Protein AF-B2CZ55-F1 (afdb_monomer_lite)

Organism: Cryptosporidium parvum (NCBI:txid5807)

InterPro domains:
  IPR013126 Heat shock protein 70 family [PF00012] (1-65)
  IPR013126 Heat shock protein 70 family [PTHR19375] (1-65)
  IPR029047 Heat shock protein 70kD, peptide-binding domain superfamily [G3DSA:2.60.34.10] (1-65)
  IPR029047 Heat shock protein 70kD, peptide-binding domain superfamily [SSF100920] (1-65)

Structure (mmCIF, N/CA/C/O backbone):
data_AF-B2CZ55-F1
#
_entry.id   AF-B2CZ55-F1
#
loop_
_atom_site.group_PDB
_atom_site.id
_atom_site.type_symbol
_atom_site.label_atom_id
_atom_site.label_alt_id
_atom_site.label_comp_id
_atom_site.label_asym_id
_atom_site.label_entity_id
_atom_site.label_seq_id
_atom_site.pdbx_PDB_ins_code
_atom_site.Cartn_x
_atom_site.Cartn_y
_atom_site.Cartn_z
_atom_site.occupancy
_atom_site.B_iso_or_equiv
_atom_site.auth_seq_id
_atom_site.auth_comp_id
_atom_site.auth_asym_id
_atom_site.auth_atom_id
_atom_site.pdbx_PDB_model_num
ATOM 1 N N . ARG A 1 1 ? 16.268 2.955 -8.468 1.00 59.53 1 ARG A N 1
ATOM 2 C CA . ARG A 1 1 ? 16.975 2.349 -9.624 1.00 59.53 1 ARG A CA 1
ATOM 3 C C . ARG A 1 1 ? 18.414 2.025 -9.209 1.00 59.53 1 ARG A C 1
ATOM 5 O O . ARG A 1 1 ? 18.907 2.727 -8.334 1.00 59.53 1 ARG A O 1
ATOM 12 N N . ASN A 1 2 ? 19.048 1.001 -9.802 1.00 67.25 2 ASN A N 1
ATOM 13 C CA . ASN A 1 2 ? 20.407 0.500 -9.494 1.00 67.25 2 ASN A CA 1
ATOM 14 C C . ASN A 1 2 ? 20.622 0.043 -8.040 1.00 67.25 2 ASN A C 1
ATOM 16 O O . ASN A 1 2 ? 21.622 0.383 -7.413 1.00 67.25 2 ASN A O 1
ATOM 20 N N . THR A 1 3 ? 19.668 -0.704 -7.486 1.00 71.25 3 THR A N 1
ATOM 21 C CA . THR A 1 3 ? 19.812 -1.300 -6.152 1.00 71.25 3 THR A CA 1
ATOM 22 C C . THR A 1 3 ? 20.468 -2.672 -6.295 1.00 71.25 3 THR A C 1
ATOM 24 O O . THR A 1 3 ? 20.047 -3.458 -7.140 1.00 71.25 3 THR A O 1
ATOM 27 N N . THR A 1 4 ? 21.520 -2.942 -5.524 1.00 78.38 4 THR A N 1
ATOM 28 C CA . THR A 1 4 ? 22.209 -4.240 -5.536 1.00 78.38 4 THR A CA 1
ATOM 29 C C . THR A 1 4 ? 21.265 -5.323 -5.025 1.00 78.38 4 THR A C 1
ATOM 31 O O . THR A 1 4 ? 20.752 -5.193 -3.917 1.00 78.38 4 THR A O 1
ATOM 34 N N . ILE A 1 5 ? 21.041 -6.371 -5.818 1.00 80.25 5 ILE A N 1
ATOM 35 C CA . ILE A 1 5 ? 20.268 -7.543 -5.391 1.00 80.25 5 ILE A CA 1
ATOM 36 C C . ILE A 1 5 ? 21.139 -8.464 -4.518 1.00 80.25 5 ILE A C 1
ATOM 38 O O . ILE A 1 5 ? 22.325 -8.633 -4.828 1.00 80.25 5 ILE A O 1
ATOM 42 N N . PRO A 1 6 ? 20.598 -9.066 -3.444 1.00 83.50 6 PRO A N 1
ATOM 43 C CA . PRO A 1 6 ? 19.209 -8.985 -2.981 1.00 83.50 6 PRO A CA 1
ATOM 44 C C . PRO A 1 6 ? 18.918 -7.695 -2.194 1.00 83.50 6 PRO A C 1
ATOM 46 O O . PRO A 1 6 ? 19.698 -7.297 -1.325 1.00 83.50 6 PRO A O 1
ATOM 49 N N . ALA A 1 7 ? 17.779 -7.056 -2.466 1.00 86.88 7 ALA A N 1
ATOM 50 C CA . ALA A 1 7 ? 17.355 -5.823 -1.809 1.00 86.88 7 ALA A CA 1
ATOM 51 C C . ALA A 1 7 ? 15.959 -5.965 -1.196 1.00 86.88 7 ALA A C 1
ATOM 53 O O . ALA A 1 7 ? 14.988 -6.252 -1.889 1.00 86.88 7 ALA A O 1
ATOM 54 N N . LYS A 1 8 ? 15.844 -5.652 0.100 1.00 90.31 8 LYS A N 1
ATOM 55 C CA . LYS A 1 8 ? 14.559 -5.562 0.804 1.00 90.31 8 LYS A CA 1
ATOM 56 C C . LYS A 1 8 ? 14.239 -4.115 1.123 1.00 90.31 8 LYS A C 1
ATOM 58 O O . LYS A 1 8 ? 15.073 -3.402 1.685 1.00 90.31 8 LYS A O 1
ATOM 63 N N . LYS A 1 9 ? 13.032 -3.672 0.788 1.00 87.88 9 LYS A N 1
ATOM 64 C CA . LYS A 1 9 ? 12.553 -2.337 1.133 1.00 87.88 9 LYS A CA 1
ATOM 65 C C . LYS A 1 9 ? 11.140 -2.395 1.670 1.00 87.88 9 LYS A C 1
ATOM 67 O O . LYS A 1 9 ? 10.240 -2.901 1.012 1.00 87.88 9 LYS A O 1
ATOM 72 N N . THR A 1 10 ? 10.962 -1.812 2.841 1.00 92.38 10 THR A N 1
ATOM 73 C CA . THR A 1 10 ? 9.696 -1.829 3.562 1.00 92.38 10 THR A CA 1
ATOM 74 C C . THR A 1 10 ? 9.116 -0.426 3.630 1.00 92.38 10 THR A C 1
ATOM 76 O O . THR A 1 10 ? 9.844 0.547 3.838 1.00 92.38 10 THR A O 1
ATOM 79 N N . GLN A 1 11 ? 7.811 -0.311 3.414 1.00 89.06 11 GLN A N 1
ATOM 80 C CA . GLN A 1 11 ? 7.084 0.947 3.478 1.00 89.06 11 GLN A CA 1
ATOM 81 C C . GLN A 1 11 ? 5.724 0.729 4.134 1.00 89.06 11 GLN A C 1
ATOM 83 O O . GLN A 1 11 ? 4.991 -0.191 3.781 1.00 89.06 11 GLN A O 1
ATOM 88 N N . VAL A 1 12 ? 5.387 1.598 5.084 1.00 90.50 12 VAL A N 1
ATOM 89 C CA . VAL A 1 12 ? 4.095 1.573 5.769 1.00 90.50 12 VAL A CA 1
ATOM 90 C C . VAL A 1 12 ? 3.113 2.461 5.012 1.00 90.50 12 VAL A C 1
ATOM 92 O O . VAL A 1 12 ? 3.370 3.643 4.780 1.00 90.50 12 VAL A O 1
ATOM 95 N N . PHE A 1 13 ? 1.987 1.877 4.629 1.00 89.38 13 PHE A N 1
ATOM 96 C CA . PHE A 1 13 ? 0.836 2.538 4.031 1.00 89.38 13 PHE A CA 1
ATOM 97 C C . PHE A 1 13 ? -0.324 2.570 5.026 1.00 89.38 13 PHE A C 1
ATOM 99 O O . PHE A 1 13 ? -0.324 1.879 6.043 1.00 89.38 13 PHE A O 1
ATOM 106 N N . THR A 1 14 ? -1.334 3.377 4.727 1.00 89.31 14 THR A N 1
ATOM 107 C CA . THR A 1 14 ? -2.557 3.459 5.526 1.00 89.31 14 THR A CA 1
ATOM 108 C C . THR A 1 14 ? -3.779 3.585 4.624 1.00 89.31 14 THR A C 1
ATOM 110 O O . THR A 1 14 ? -3.651 3.790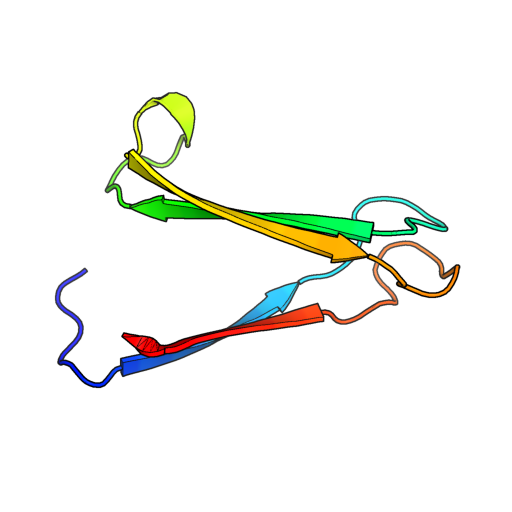 3.413 1.00 89.31 14 THR A O 1
ATOM 113 N N . THR A 1 15 ? -4.968 3.426 5.197 1.00 90.19 15 THR A N 1
ATOM 114 C CA . THR A 1 15 ? -6.231 3.567 4.475 1.00 90.19 15 THR A CA 1
ATOM 115 C C . THR A 1 15 ? -6.473 5.020 4.076 1.00 90.19 15 THR A C 1
ATOM 117 O O . THR A 1 15 ? -6.092 5.960 4.775 1.00 90.19 15 THR A O 1
ATOM 120 N N . TYR A 1 16 ? -7.126 5.210 2.931 1.00 87.25 16 TYR A N 1
ATOM 121 C CA . TYR A 1 16 ? -7.486 6.529 2.412 1.00 87.25 16 TYR A CA 1
ATOM 122 C C . TYR A 1 16 ? -8.891 6.969 2.850 1.00 87.25 16 TYR A C 1
ATOM 124 O O . TYR A 1 16 ? -9.193 8.162 2.830 1.00 87.25 16 TYR A O 1
ATOM 132 N N . ALA A 1 17 ? -9.737 6.028 3.275 1.00 86.81 17 ALA A N 1
ATOM 133 C CA . ALA A 1 17 ? -11.097 6.277 3.743 1.00 86.81 17 ALA A CA 1
ATOM 134 C C . ALA A 1 17 ? -11.372 5.595 5.093 1.00 86.81 17 ALA A C 1
ATOM 136 O O . ALA A 1 17 ? -10.733 4.600 5.445 1.00 86.81 17 ALA A O 1
ATOM 137 N N . ASP A 1 18 ? -12.339 6.140 5.835 1.00 87.50 18 ASP A N 1
ATOM 138 C CA . ASP A 1 18 ? -12.852 5.527 7.061 1.00 87.50 18 ASP A CA 1
ATOM 139 C C . ASP A 1 18 ? -13.543 4.200 6.739 1.00 87.50 18 ASP A C 1
ATOM 141 O O . ASP A 1 18 ? -14.247 4.083 5.735 1.00 87.50 18 ASP A O 1
ATOM 145 N N . ASN A 1 19 ? -13.358 3.203 7.606 1.00 87.31 19 ASN A N 1
ATOM 146 C CA . ASN A 1 19 ? -13.948 1.868 7.470 1.00 87.31 19 ASN A CA 1
ATOM 147 C C . ASN A 1 19 ? -13.636 1.186 6.125 1.00 87.31 19 ASN A C 1
ATOM 149 O O . ASN A 1 19 ? -14.422 0.380 5.627 1.00 87.31 19 ASN A O 1
ATOM 153 N N . GLN A 1 20 ? -12.484 1.506 5.531 1.00 87.12 20 GLN A N 1
ATOM 154 C CA . GLN A 1 20 ? -12.017 0.871 4.307 1.00 87.12 20 GLN A CA 1
ATOM 155 C C . GLN A 1 20 ? -11.713 -0.616 4.570 1.00 87.12 20 GLN A C 1
ATOM 157 O O . GLN A 1 20 ? -10.766 -0.941 5.279 1.00 87.12 20 GLN A O 1
ATOM 162 N N . SER A 1 21 ? -12.513 -1.509 3.980 1.00 86.81 21 SER A N 1
ATOM 163 C CA . SER A 1 21 ? -12.450 -2.968 4.188 1.00 86.81 21 SER A CA 1
ATOM 164 C C . SER A 1 21 ? -11.285 -3.668 3.477 1.00 86.81 21 SER A C 1
ATOM 166 O O . SER A 1 21 ? -10.955 -4.811 3.804 1.00 86.81 21 SER A O 1
ATOM 168 N N . GLY A 1 22 ? -10.652 -2.990 2.517 1.00 87.19 22 GLY A N 1
ATOM 169 C CA . GLY A 1 22 ? -9.500 -3.502 1.786 1.00 87.19 22 GLY A CA 1
ATOM 170 C C . GLY A 1 22 ? -8.737 -2.413 1.032 1.00 87.19 22 GLY A C 1
ATOM 171 O O . GLY A 1 22 ? -9.272 -1.342 0.727 1.00 87.19 22 GLY A O 1
ATOM 172 N N . VAL A 1 23 ? -7.464 -2.672 0.740 1.00 89.19 23 VAL A N 1
ATOM 173 C CA . VAL A 1 23 ? -6.579 -1.785 -0.031 1.00 89.19 23 VAL A CA 1
ATOM 174 C C . VAL A 1 23 ? -6.094 -2.483 -1.298 1.00 89.19 23 VAL A C 1
ATOM 176 O O . VAL A 1 23 ? -5.820 -3.681 -1.305 1.00 89.19 23 VAL A O 1
ATOM 179 N N . LEU A 1 24 ? -5.959 -1.711 -2.376 1.00 90.00 24 LEU A N 1
ATOM 180 C CA . LEU A 1 24 ? -5.389 -2.173 -3.637 1.00 90.00 24 LEU A CA 1
ATOM 181 C C . LEU A 1 24 ? -3.978 -1.609 -3.797 1.00 90.00 24 LEU A C 1
ATOM 183 O O . LEU A 1 24 ? -3.805 -0.414 -4.033 1.00 90.00 24 LEU A O 1
ATOM 187 N N . ILE A 1 25 ? -2.975 -2.475 -3.705 1.00 89.88 25 ILE A N 1
ATOM 188 C CA . ILE A 1 25 ? -1.568 -2.130 -3.898 1.00 89.88 25 ILE A CA 1
ATOM 189 C C . ILE A 1 25 ? -1.197 -2.466 -5.339 1.00 89.88 25 ILE A C 1
ATOM 191 O O . ILE A 1 25 ? -1.236 -3.620 -5.757 1.00 89.88 25 ILE A O 1
ATOM 195 N N . GLN A 1 26 ? -0.845 -1.454 -6.122 1.00 8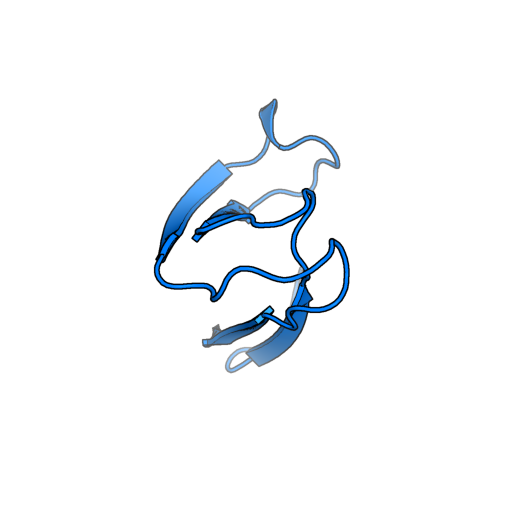9.12 26 GLN A N 1
ATOM 196 C CA . GLN A 1 26 ? -0.424 -1.623 -7.510 1.00 89.12 26 GLN A CA 1
ATOM 197 C C . GLN A 1 26 ? 1.070 -1.340 -7.615 1.00 89.12 26 GLN A C 1
ATOM 199 O O . GLN A 1 26 ? 1.529 -0.270 -7.215 1.00 89.12 26 GLN A O 1
ATOM 204 N N . VAL A 1 27 ? 1.820 -2.295 -8.154 1.00 88.69 27 VAL A N 1
ATOM 205 C CA . VAL A 1 27 ? 3.270 -2.189 -8.306 1.00 88.69 27 VAL A CA 1
ATOM 206 C C . VAL A 1 27 ? 3.573 -1.784 -9.737 1.00 88.69 27 VAL A C 1
ATOM 208 O O . VAL A 1 27 ? 3.199 -2.484 -10.679 1.00 88.69 27 VAL A O 1
ATOM 211 N N . TYR A 1 28 ? 4.247 -0.649 -9.888 1.00 88.44 28 TYR A N 1
ATOM 212 C CA . TYR A 1 28 ? 4.658 -0.110 -11.176 1.00 88.44 28 TYR A CA 1
ATOM 213 C C . TYR A 1 28 ? 6.184 -0.026 -11.248 1.00 88.44 28 TYR A C 1
ATOM 215 O O . TYR A 1 28 ? 6.834 0.413 -10.301 1.00 88.44 28 TYR A O 1
ATOM 223 N N . GLU A 1 29 ? 6.739 -0.398 -12.393 1.00 83.56 29 GLU A N 1
ATOM 224 C CA . GLU A 1 29 ? 8.126 -0.179 -12.777 1.00 83.56 29 GLU A CA 1
ATOM 225 C C . GLU A 1 29 ? 8.192 0.959 -13.797 1.00 83.56 29 GLU A C 1
ATOM 227 O O . GLU A 1 29 ? 7.587 0.909 -14.866 1.00 83.56 29 GLU A O 1
ATOM 232 N N . GLY A 1 30 ? 8.921 2.021 -13.473 1.00 82.00 30 GLY A N 1
ATOM 233 C CA . GLY A 1 30 ? 9.093 3.145 -14.381 1.00 82.00 30 GLY A CA 1
ATOM 234 C C . GLY A 1 30 ? 9.797 4.319 -13.721 1.00 82.00 30 GLY A C 1
ATOM 235 O O . GLY A 1 30 ? 9.880 4.417 -12.500 1.00 82.00 30 GLY A O 1
ATOM 236 N N . GLU A 1 31 ? 10.320 5.217 -14.548 1.00 75.75 31 GLU A N 1
ATOM 237 C CA . GLU A 1 31 ? 11.016 6.433 -14.103 1.00 75.75 31 GLU A CA 1
ATOM 238 C C . GLU A 1 31 ? 10.101 7.661 -14.076 1.00 75.75 31 GLU A C 1
ATOM 240 O O . GLU A 1 31 ? 10.519 8.749 -13.681 1.00 75.75 31 GLU A O 1
ATOM 245 N N . ARG A 1 32 ? 8.847 7.511 -14.514 1.00 77.44 32 ARG A N 1
ATOM 246 C CA . ARG A 1 32 ? 7.896 8.617 -14.608 1.00 77.44 32 ARG A CA 1
ATOM 247 C C . ARG A 1 32 ? 7.071 8.732 -13.333 1.00 77.44 32 ARG A C 1
ATOM 249 O O . ARG A 1 32 ? 6.656 7.737 -12.747 1.00 77.44 32 ARG A O 1
ATOM 256 N N . ALA A 1 33 ? 6.803 9.973 -12.930 1.00 70.50 33 ALA A N 1
ATOM 257 C CA . ALA A 1 33 ? 6.037 10.277 -11.722 1.00 70.50 33 ALA A CA 1
ATOM 258 C C . ALA A 1 33 ? 4.559 9.855 -11.816 1.00 70.50 33 ALA A C 1
ATOM 260 O O . ALA A 1 33 ? 3.916 9.634 -10.793 1.00 70.50 33 ALA A O 1
ATOM 261 N N . MET A 1 34 ? 4.010 9.746 -13.031 1.00 76.81 34 MET A N 1
ATOM 262 C CA . MET A 1 34 ? 2.636 9.300 -13.252 1.00 76.81 34 MET A CA 1
ATOM 263 C C . MET A 1 34 ? 2.592 7.829 -13.658 1.00 76.81 34 MET A C 1
ATOM 265 O O . MET A 1 34 ? 3.244 7.414 -14.612 1.00 76.81 34 MET A O 1
ATOM 269 N N . THR A 1 35 ? 1.730 7.067 -12.987 1.00 73.44 35 THR A N 1
ATOM 270 C CA . THR A 1 35 ? 1.514 5.630 -13.225 1.00 73.44 35 THR A CA 1
ATOM 271 C C . THR A 1 35 ? 1.000 5.296 -14.625 1.00 73.44 35 THR A C 1
ATOM 273 O O . THR A 1 35 ? 1.148 4.159 -15.054 1.00 73.44 35 THR A O 1
ATOM 276 N N . LYS A 1 36 ? 0.430 6.264 -15.359 1.00 73.12 36 LYS A N 1
ATOM 277 C CA . LYS A 1 36 ? -0.085 6.071 -16.730 1.00 73.12 36 LYS A CA 1
ATOM 278 C C . LYS A 1 36 ? 0.984 5.634 -17.733 1.00 73.12 36 LYS A C 1
ATOM 280 O O . LYS A 1 36 ? 0.656 4.949 -18.694 1.00 73.12 36 LYS A O 1
ATOM 285 N N . ASP A 1 37 ? 2.229 6.021 -17.488 1.00 74.56 37 ASP A N 1
ATOM 286 C CA . ASP A 1 37 ? 3.348 5.760 -18.389 1.00 74.56 37 ASP A CA 1
ATOM 287 C C . ASP A 1 37 ? 4.330 4.713 -17.842 1.00 74.56 37 ASP A C 1
ATOM 289 O O . ASP A 1 37 ? 5.343 4.414 -18.478 1.00 74.56 37 ASP A O 1
ATOM 293 N N . SER A 1 38 ? 4.066 4.199 -16.641 1.00 81.06 38 SER A N 1
ATOM 294 C CA . SER A 1 38 ? 4.897 3.196 -15.983 1.00 81.06 38 SER A CA 1
ATOM 295 C C . SER A 1 38 ? 4.354 1.799 -16.273 1.00 81.06 38 SER A C 1
ATOM 297 O O . SER A 1 38 ? 3.150 1.596 -16.435 1.00 81.06 38 SER A O 1
ATOM 299 N N . HIS A 1 39 ? 5.241 0.814 -16.333 1.00 83.94 39 HIS A N 1
ATOM 300 C CA . HIS A 1 39 ? 4.870 -0.569 -16.574 1.00 83.94 39 HIS A CA 1
ATOM 301 C C . HIS A 1 39 ? 4.252 -1.174 -15.311 1.00 83.94 39 HIS A C 1
ATOM 303 O O . HIS A 1 39 ? 4.880 -1.205 -14.257 1.00 83.94 39 HIS A O 1
ATOM 309 N N . LEU A 1 40 ? 3.006 -1.636 -15.383 1.00 87.06 40 LEU A N 1
ATOM 310 C CA . LEU A 1 40 ? 2.366 -2.317 -14.261 1.00 87.06 40 LEU A CA 1
ATOM 311 C C . LEU A 1 4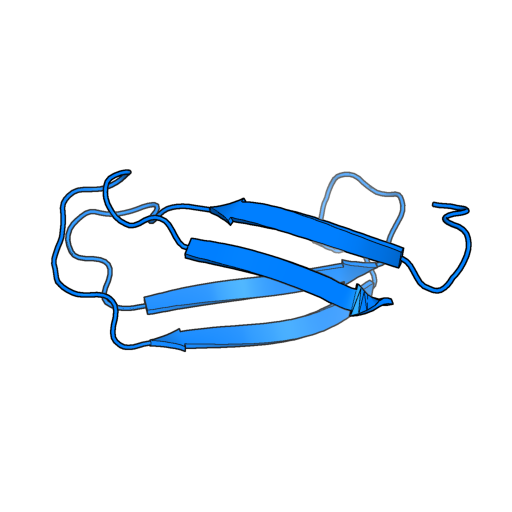0 ? 2.949 -3.731 -14.124 1.00 87.06 40 LEU A C 1
ATOM 313 O O . LEU A 1 40 ? 2.696 -4.577 -14.975 1.00 87.06 40 LEU A O 1
ATOM 317 N N . LEU A 1 41 ? 3.659 -3.994 -13.029 1.00 88.12 41 LEU A N 1
ATOM 318 C CA . LEU A 1 41 ? 4.180 -5.325 -12.708 1.00 88.12 41 LEU A CA 1
ATOM 319 C C . LEU A 1 41 ? 3.109 -6.226 -12.090 1.00 88.12 41 LEU A C 1
ATOM 321 O O . LEU A 1 41 ? 3.088 -7.430 -12.326 1.00 88.12 41 LEU A O 1
ATOM 325 N N . GLY A 1 42 ? 2.209 -5.655 -11.286 1.00 87.81 42 GLY A N 1
ATOM 326 C CA . GLY A 1 42 ? 1.191 -6.443 -10.604 1.00 87.81 42 GLY A CA 1
ATOM 327 C C . GLY A 1 42 ? 0.233 -5.625 -9.753 1.00 87.81 42 GLY A C 1
ATOM 328 O O . GLY A 1 42 ? 0.445 -4.441 -9.481 1.00 87.81 42 GLY A O 1
ATOM 329 N N . LYS A 1 43 ? -0.848 -6.282 -9.332 1.00 92.06 43 LYS A N 1
ATOM 330 C CA . LYS A 1 43 ? -1.858 -5.736 -8.426 1.00 92.06 43 LYS A CA 1
ATOM 331 C C . LYS A 1 43 ? -2.090 -6.731 -7.296 1.00 92.06 43 LYS A C 1
ATOM 333 O O . LYS A 1 43 ? -2.317 -7.907 -7.557 1.00 92.06 43 LYS A O 1
ATOM 338 N N . PHE A 1 44 ? -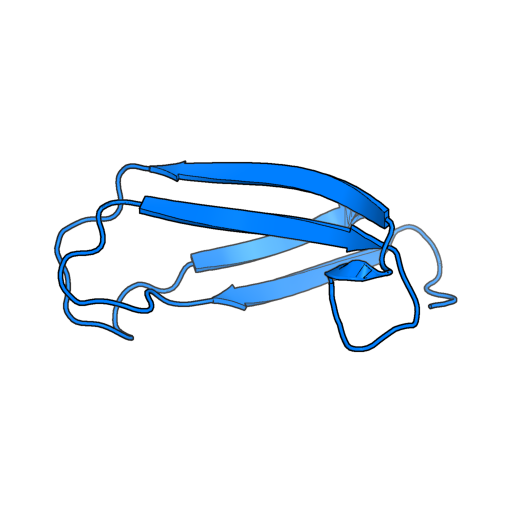2.079 -6.240 -6.069 1.00 90.00 44 PHE A N 1
ATOM 339 C CA . PHE A 1 44 ? -2.309 -7.009 -4.858 1.00 90.00 44 PHE A CA 1
ATOM 340 C C . PHE A 1 44 ? -3.509 -6.414 -4.134 1.00 90.00 44 PHE A C 1
ATOM 342 O O . PHE A 1 44 ? -3.528 -5.225 -3.816 1.00 90.00 44 PHE A O 1
ATOM 349 N N . HIS A 1 45 ? -4.523 -7.238 -3.914 1.00 90.00 45 HIS A N 1
ATOM 350 C CA . HIS A 1 45 ? -5.676 -6.883 -3.101 1.00 90.00 45 HIS A CA 1
ATOM 351 C C . HIS A 1 45 ? -5.421 -7.398 -1.689 1.00 90.00 45 HIS A C 1
ATOM 353 O O . HIS A 1 45 ? -5.182 -8.590 -1.501 1.00 90.00 45 HIS A O 1
ATOM 359 N N . LEU A 1 46 ? -5.429 -6.494 -0.716 1.00 87.19 46 LEU A N 1
ATOM 360 C CA . LEU A 1 46 ? -5.411 -6.849 0.694 1.00 87.19 46 LEU A CA 1
ATOM 361 C C . LEU A 1 46 ? -6.797 -6.566 1.256 1.00 87.19 46 LEU A C 1
ATOM 363 O O . LEU A 1 46 ? -7.142 -5.412 1.511 1.00 87.19 46 LEU A O 1
ATOM 367 N N . ASP A 1 47 ? -7.566 -7.630 1.435 1.00 89.25 47 ASP A N 1
ATOM 368 C CA . ASP A 1 47 ? -8.895 -7.597 2.034 1.00 89.25 47 ASP A CA 1
ATOM 369 C C . ASP A 1 47 ? -8.831 -8.036 3.507 1.00 89.25 47 ASP A C 1
ATOM 371 O O . ASP A 1 47 ? -7.865 -8.664 3.944 1.00 89.25 47 ASP A O 1
ATOM 375 N N . GLY A 1 48 ? -9.869 -7.716 4.283 1.00 86.31 48 GLY A N 1
ATOM 376 C CA . GLY A 1 48 ? -9.967 -8.116 5.693 1.00 86.31 48 GLY A CA 1
ATOM 377 C C . GLY A 1 48 ? -9.418 -7.085 6.679 1.00 86.31 48 GLY A C 1
ATOM 378 O O . GLY A 1 48 ? -9.103 -7.430 7.818 1.00 86.31 48 GLY A O 1
ATOM 379 N N . ILE A 1 49 ? -9.316 -5.819 6.267 1.00 85.56 49 ILE A N 1
ATOM 380 C CA . ILE A 1 49 ? -8.948 -4.728 7.171 1.00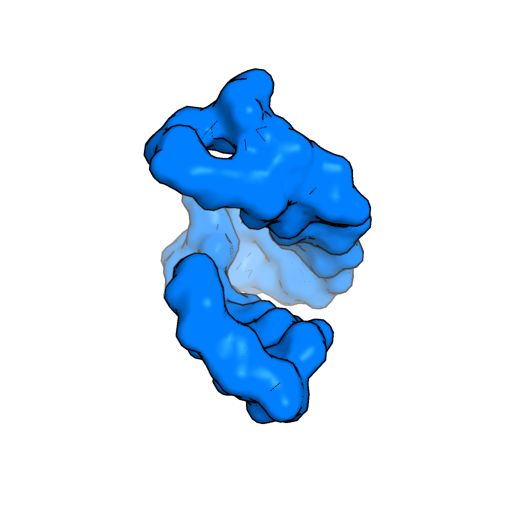 85.56 49 ILE A CA 1
ATOM 381 C C . ILE A 1 49 ? -10.146 -4.444 8.092 1.00 85.56 49 ILE A C 1
ATOM 383 O O . ILE A 1 49 ? -11.250 -4.200 7.593 1.00 85.56 49 ILE A O 1
ATOM 387 N N . PRO A 1 50 ? -9.969 -4.481 9.425 1.00 86.62 50 PRO A N 1
ATOM 388 C CA . PRO A 1 50 ? -11.049 -4.172 10.350 1.00 86.62 50 PRO A CA 1
ATOM 389 C C . PRO A 1 50 ? -11.518 -2.716 10.175 1.00 86.62 50 PRO A C 1
ATOM 391 O O . PRO A 1 50 ? -10.693 -1.842 9.889 1.00 86.62 50 PRO A O 1
ATOM 394 N N . PRO A 1 51 ? -12.819 -2.423 10.374 1.00 86.81 51 PRO A N 1
ATOM 395 C CA . PRO A 1 51 ? -13.337 -1.063 10.295 1.00 86.81 51 PRO A CA 1
ATOM 396 C C . PRO A 1 51 ? -12.607 -0.155 11.288 1.00 86.81 51 PRO A C 1
ATOM 398 O O . PRO A 1 51 ? -12.678 -0.354 12.500 1.00 86.81 51 PRO A O 1
ATOM 401 N N . ALA A 1 52 ? -11.878 0.824 10.768 1.00 89.38 52 ALA A N 1
ATOM 402 C CA . ALA A 1 52 ? -11.124 1.782 11.557 1.00 89.38 52 ALA A CA 1
ATOM 403 C C . ALA A 1 52 ? -11.143 3.157 10.872 1.00 89.38 52 ALA A C 1
ATOM 405 O O . ALA A 1 52 ? -11.335 3.232 9.650 1.00 89.38 52 ALA A O 1
ATOM 406 N N . PRO A 1 53 ? -10.923 4.248 11.626 1.00 90.19 53 PRO A N 1
ATOM 407 C CA . PRO A 1 53 ? -10.767 5.574 11.043 1.00 90.19 53 PRO A CA 1
ATOM 408 C C . PRO A 1 53 ? -9.599 5.622 10.053 1.00 90.19 53 PRO A C 1
ATOM 410 O O . PRO A 1 53 ? -8.600 4.908 10.196 1.00 90.19 53 PRO A O 1
ATOM 413 N N . ARG A 1 54 ? -9.703 6.500 9.060 1.00 89.94 54 ARG A N 1
ATOM 414 C CA . ARG A 1 54 ? -8.647 6.790 8.094 1.00 89.94 54 ARG A CA 1
ATOM 415 C C . ARG A 1 54 ? -7.340 7.106 8.816 1.00 89.94 54 ARG A C 1
ATOM 417 O O . ARG A 1 54 ? -7.318 7.911 9.744 1.00 89.94 54 ARG A O 1
ATOM 424 N N . GLY A 1 55 ? -6.238 6.524 8.352 1.00 85.62 55 GLY A N 1
ATOM 425 C CA . GLY A 1 55 ? -4.916 6.778 8.930 1.00 85.62 55 GLY A CA 1
ATOM 426 C C . GLY A 1 55 ? -4.555 5.891 10.126 1.00 85.62 55 GLY A C 1
ATOM 427 O O . GLY A 1 55 ? -3.404 5.916 10.553 1.00 85.62 55 GLY A O 1
ATOM 428 N N . VAL A 1 56 ? -5.502 5.115 10.674 1.00 89.50 56 VAL A N 1
ATOM 429 C CA . VAL A 1 56 ? -5.256 4.232 11.829 1.00 89.50 56 VAL A CA 1
ATOM 430 C C . VAL A 1 56 ? -4.683 2.872 11.414 1.00 89.50 56 VAL A C 1
ATOM 432 O O . VAL A 1 56 ? -3.691 2.455 12.014 1.00 89.50 56 VAL A O 1
ATOM 435 N N . PRO A 1 57 ? -5.227 2.166 10.400 1.00 88.06 57 PRO A N 1
ATOM 436 C CA . PRO A 1 57 ? -4.620 0.928 9.926 1.00 88.06 57 PRO A CA 1
ATOM 437 C C . PRO A 1 57 ? -3.214 1.179 9.384 1.00 88.06 57 PRO A C 1
ATOM 439 O O . PRO A 1 57 ? -3.027 2.031 8.514 1.00 88.06 57 PRO A O 1
ATOM 442 N N . GLN A 1 58 ? -2.238 0.417 9.869 1.00 88.62 58 GLN A N 1
ATOM 443 C CA . GLN A 1 58 ? -0.878 0.413 9.336 1.00 88.62 58 GLN A CA 1
ATOM 444 C C . GLN A 1 58 ? -0.687 -0.852 8.501 1.00 88.62 58 GLN A C 1
ATOM 446 O O . GLN A 1 58 ? -0.736 -1.961 9.025 1.00 88.62 58 GLN A O 1
ATOM 451 N N . ILE A 1 59 ? -0.506 -0.679 7.194 1.00 88.38 59 ILE A N 1
ATOM 452 C CA . ILE A 1 59 ? -0.244 -1.759 6.245 1.00 88.38 59 ILE A CA 1
ATOM 453 C C . ILE A 1 59 ? 1.233 -1.707 5.873 1.00 88.38 59 ILE A C 1
ATOM 455 O O . ILE A 1 59 ? 1.659 -0.837 5.115 1.00 88.38 59 ILE A O 1
ATOM 459 N N . GLU A 1 60 ? 2.026 -2.628 6.407 1.00 90.88 60 GLU A N 1
ATOM 460 C CA . GLU A 1 60 ? 3.439 -2.749 6.061 1.00 90.88 60 GLU A CA 1
ATOM 461 C C . GLU A 1 60 ? 3.603 -3.543 4.759 1.00 90.88 60 GLU A C 1
ATOM 463 O O . GLU A 1 60 ? 3.209 -4.703 4.659 1.00 90.88 60 GLU A O 1
ATOM 468 N N . VAL A 1 61 ? 4.186 -2.909 3.743 1.00 90.31 61 VAL A N 1
ATOM 469 C CA . VAL A 1 61 ? 4.462 -3.520 2.441 1.00 90.31 61 VAL A CA 1
ATOM 470 C C . VAL A 1 61 ? 5.966 -3.663 2.289 1.00 90.31 61 VAL A C 1
ATOM 472 O O . VAL A 1 6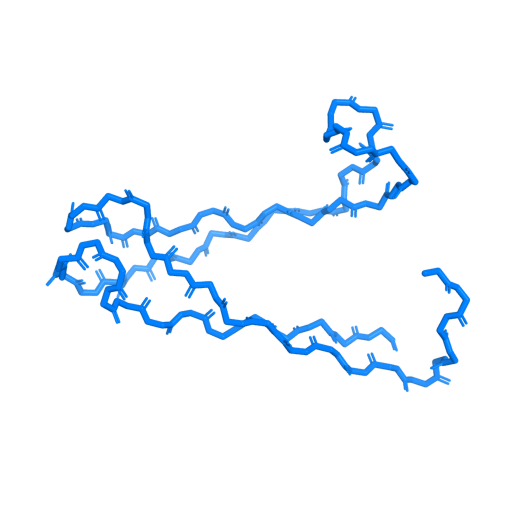1 ? 6.692 -2.669 2.282 1.00 90.31 61 VAL A O 1
ATOM 475 N N . THR A 1 62 ? 6.435 -4.903 2.158 1.00 89.69 62 THR A N 1
ATOM 476 C CA . THR A 1 62 ? 7.848 -5.211 1.917 1.00 89.69 62 THR A CA 1
ATOM 477 C C . THR A 1 62 ? 8.039 -5.697 0.489 1.00 89.69 62 THR A C 1
ATOM 479 O O . THR A 1 62 ? 7.434 -6.678 0.068 1.00 89.69 62 THR A O 1
ATOM 482 N N . PHE A 1 63 ? 8.901 -5.002 -0.243 1.00 87.38 63 PHE A N 1
ATOM 483 C CA . PHE A 1 63 ? 9.400 -5.397 -1.550 1.00 87.38 63 PHE A CA 1
ATOM 484 C C . PHE A 1 63 ? 10.712 -6.152 -1.351 1.00 87.38 63 PHE A C 1
ATOM 486 O O . PHE A 1 63 ? 11.636 -5.610 -0.746 1.00 87.38 63 PHE A O 1
ATOM 493 N N . ASP A 1 64 ? 10.779 -7.384 -1.844 1.00 87.25 64 ASP A N 1
ATOM 494 C CA . ASP A 1 64 ? 11.979 -8.226 -1.860 1.00 87.25 64 ASP A CA 1
ATOM 495 C C . ASP A 1 64 ? 12.339 -8.462 -3.332 1.00 87.25 64 ASP A C 1
ATOM 497 O O . ASP A 1 64 ? 11.497 -8.954 -4.090 1.00 87.25 64 ASP A O 1
ATOM 501 N N . ILE A 1 65 ? 13.521 -7.999 -3.747 1.00 82.81 65 ILE A N 1
ATOM 502 C CA . ILE A 1 65 ? 14.024 -8.032 -5.132 1.00 82.81 65 ILE A CA 1
ATOM 503 C C . ILE A 1 65 ? 15.345 -8.791 -5.172 1.00 82.81 65 ILE A C 1
ATOM 505 O O . ILE A 1 65 ? 16.262 -8.409 -4.405 1.00 82.81 65 ILE A O 1
#

Radius of gyration: 13.9 Å; chains: 1; bounding box: 36×19×30 Å

pLDDT: mean 85.21, std 6.53, range [59.53, 92.38]

Sequence (65 aa):
RNTTIPAKKTQVFTTYADNQSGVLIQVYEGERAMTKDSHLLGKFHLDGIPPAPRGVPQIEVTFDI

Secondary structure (DSSP, 8-state):
--PPSS-EEEEEE--SSTT--EEEEEEEE-SSSSGGGSEEEEEEEEE---S--TT---EEEEEE-

Foldseek 3Di:
DPDDPQDKDKDKDWDPAFQPQKDKDWDWADDDPDRVPTHTPDIDIGGGDGGGGTPPDIDMDMDTD